Protein AF-S7QGZ3-F1 (afdb_monomer_lite)

Structure (mmCIF, N/CA/C/O backbone):
data_AF-S7QGZ3-F1
#
_entry.id   AF-S7QGZ3-F1
#
loop_
_atom_site.group_PDB
_atom_site.id
_atom_site.type_symbol
_atom_site.label_atom_id
_atom_site.label_alt_id
_atom_site.label_comp_id
_atom_site.label_asym_id
_atom_site.label_entity_id
_atom_site.label_seq_id
_atom_site.pdbx_PDB_ins_code
_atom_site.Cartn_x
_atom_site.Cartn_y
_atom_site.Cartn_z
_atom_site.occupancy
_atom_site.B_iso_or_equiv
_atom_site.auth_seq_id
_atom_site.auth_comp_id
_atom_site.auth_asym_id
_atom_site.auth_atom_id
_atom_site.pdbx_PDB_model_num
ATOM 1 N N . MET A 1 1 ? -9.234 -19.200 18.151 1.00 67.19 1 MET A N 1
ATOM 2 C CA . MET A 1 1 ? -9.513 -18.540 16.854 1.00 67.19 1 MET A CA 1
ATOM 3 C C . MET A 1 1 ? -9.766 -17.064 17.120 1.00 67.19 1 MET A C 1
ATOM 5 O O . MET A 1 1 ? -10.402 -16.767 18.124 1.00 67.19 1 MET A O 1
ATOM 9 N N . LYS A 1 2 ? -9.229 -16.152 16.300 1.00 82.94 2 LYS A N 1
ATOM 10 C CA . LYS A 1 2 ? -9.541 -14.718 16.417 1.00 82.94 2 LYS A CA 1
ATOM 11 C C . LYS A 1 2 ? -10.833 -14.442 15.629 1.00 82.94 2 LYS A C 1
ATOM 13 O O . LYS A 1 2 ? -10.911 -14.898 14.487 1.00 82.94 2 LYS A O 1
ATOM 18 N N . PRO A 1 3 ? -11.834 -13.752 16.202 1.00 90.81 3 PRO A N 1
ATOM 19 C CA . PRO A 1 3 ? -13.037 -13.389 15.459 1.00 90.81 3 PRO A CA 1
ATOM 20 C C . PRO A 1 3 ? -12.655 -12.519 14.257 1.00 90.81 3 PRO A C 1
ATOM 22 O O . PRO A 1 3 ? -11.788 -11.653 14.367 1.00 90.81 3 PRO A O 1
ATOM 25 N N . THR A 1 4 ? -13.261 -12.788 13.102 1.00 91.69 4 THR A N 1
ATOM 26 C CA . THR A 1 4 ? -12.988 -12.082 11.843 1.00 91.69 4 THR A CA 1
ATOM 27 C C . THR A 1 4 ? -14.309 -11.718 11.190 1.00 91.69 4 THR A C 1
ATOM 29 O O . THR A 1 4 ? -15.201 -12.558 11.092 1.00 91.69 4 THR A O 1
ATOM 32 N N . VAL A 1 5 ? -14.425 -10.467 10.754 1.00 94.12 5 VAL A N 1
ATOM 33 C CA . VAL A 1 5 ? -15.597 -9.953 10.044 1.00 94.12 5 VAL A CA 1
ATOM 34 C C . VAL A 1 5 ? -15.245 -9.840 8.566 1.00 94.12 5 VAL A C 1
ATOM 36 O O . VAL A 1 5 ? -14.209 -9.273 8.222 1.00 94.12 5 VAL A O 1
ATOM 39 N N . VAL A 1 6 ? -16.098 -10.384 7.700 1.00 95.81 6 VAL A N 1
ATOM 40 C CA . VAL A 1 6 ? -15.951 -10.291 6.244 1.00 95.81 6 VAL A CA 1
ATOM 41 C C . VAL A 1 6 ? -16.958 -9.274 5.724 1.00 95.81 6 VAL A C 1
ATOM 43 O O . VAL A 1 6 ? -18.158 -9.428 5.933 1.00 95.81 6 VAL A O 1
ATOM 46 N N . LEU A 1 7 ? -16.463 -8.235 5.052 1.00 96.75 7 LEU A N 1
ATOM 47 C CA . LEU A 1 7 ? -17.290 -7.261 4.344 1.00 96.75 7 LEU A CA 1
ATOM 48 C C . LEU A 1 7 ? -17.446 -7.714 2.892 1.00 96.75 7 LEU A C 1
ATOM 50 O O . LEU A 1 7 ? -16.452 -8.008 2.229 1.00 96.75 7 LEU A O 1
ATOM 54 N N . HIS A 1 8 ? -18.681 -7.769 2.402 1.00 97.56 8 HIS A N 1
ATOM 55 C CA . HIS A 1 8 ? -18.991 -8.214 1.047 1.00 97.56 8 HIS A CA 1
ATOM 56 C C . HIS A 1 8 ? -20.010 -7.277 0.393 1.00 97.56 8 HIS A C 1
ATOM 58 O O . HIS A 1 8 ? -21.005 -6.911 1.013 1.00 97.56 8 HIS A O 1
ATOM 64 N N . GLY A 1 9 ? -19.773 -6.929 -0.873 1.00 97.88 9 GLY A N 1
ATOM 65 C CA . GLY A 1 9 ? -20.590 -5.977 -1.627 1.00 97.88 9 GLY A CA 1
ATOM 66 C C . GLY A 1 9 ? -20.072 -4.539 -1.543 1.00 97.88 9 GLY A C 1
ATOM 67 O O . GLY A 1 9 ? -19.451 -4.133 -0.561 1.00 97.88 9 GLY A O 1
ATOM 68 N N . TYR A 1 10 ? -20.319 -3.767 -2.605 1.00 98.06 10 TYR A N 1
ATOM 69 C CA . TYR A 1 10 ? -19.811 -2.400 -2.749 1.00 98.06 10 TYR A CA 1
ATOM 70 C C . TYR A 1 10 ? -20.248 -1.485 -1.600 1.00 98.06 10 TYR A C 1
ATOM 72 O O . TYR A 1 10 ? -19.408 -0.804 -1.018 1.00 98.06 10 TYR A O 1
ATOM 80 N N . GLU A 1 11 ? -21.535 -1.499 -1.247 1.00 98.00 11 GLU A N 1
ATOM 81 C CA . GLU A 1 11 ? -22.092 -0.618 -0.213 1.00 98.00 11 GLU A CA 1
ATOM 82 C C . GLU A 1 11 ? -21.443 -0.863 1.152 1.00 98.00 11 GLU A C 1
ATOM 84 O O . GLU A 1 11 ? -20.957 0.079 1.774 1.00 98.00 11 GLU A O 1
ATOM 89 N N . ALA A 1 12 ? -21.328 -2.129 1.567 1.00 97.81 12 ALA A N 1
ATOM 90 C CA . ALA A 1 12 ? -20.704 -2.500 2.836 1.00 97.81 12 ALA A CA 1
ATOM 91 C C . ALA A 1 12 ? -19.215 -2.112 2.892 1.00 97.81 12 ALA A C 1
ATOM 93 O O . ALA A 1 12 ? -18.722 -1.640 3.918 1.00 97.81 12 ALA A O 1
ATOM 94 N N . VAL A 1 13 ? -18.486 -2.292 1.784 1.00 97.75 13 VAL A N 1
ATOM 95 C CA . VAL A 1 13 ? -17.066 -1.921 1.697 1.00 97.75 13 VAL A CA 1
ATOM 96 C C . VAL A 1 13 ? -16.892 -0.402 1.700 1.00 97.75 13 VAL A C 1
ATOM 98 O O . VAL A 1 13 ? -16.011 0.106 2.395 1.00 97.75 13 VAL A O 1
ATOM 101 N N . LYS A 1 14 ? -17.732 0.333 0.963 1.00 98.00 14 LYS A N 1
ATOM 102 C CA . LYS A 1 14 ? -17.723 1.800 0.940 1.00 98.00 14 LYS A CA 1
ATOM 103 C C . LYS A 1 14 ? -18.025 2.367 2.325 1.00 98.00 14 LYS A C 1
ATOM 105 O O . LYS A 1 14 ? -17.273 3.220 2.790 1.00 98.00 14 LYS A O 1
ATOM 110 N N . GLU A 1 15 ? -19.079 1.892 2.984 1.00 97.69 15 GLU A N 1
ATOM 111 C CA . GLU A 1 15 ? -19.461 2.392 4.306 1.00 97.69 15 GLU A CA 1
ATOM 112 C C . GLU A 1 15 ? -18.316 2.206 5.308 1.00 97.69 15 GLU A C 1
ATOM 114 O O . GLU A 1 15 ? -17.917 3.148 5.988 1.00 97.69 15 GLU A O 1
ATOM 119 N N . ALA A 1 16 ? -17.731 1.008 5.365 1.00 97.44 16 ALA A N 1
ATOM 120 C CA . ALA A 1 16 ? -16.672 0.718 6.322 1.00 97.44 16 ALA A CA 1
ATOM 121 C C . ALA A 1 16 ? -15.365 1.467 6.011 1.00 97.44 16 ALA A C 1
ATOM 123 O O . ALA A 1 16 ? -14.780 2.082 6.899 1.00 97.44 16 ALA A O 1
ATOM 124 N N . LEU A 1 17 ? -14.884 1.417 4.763 1.00 96.12 17 LEU A N 1
ATOM 125 C CA . LEU A 1 17 ? -13.538 1.897 4.421 1.00 96.12 17 LEU A CA 1
ATOM 126 C C . LEU A 1 17 ? -13.479 3.383 4.052 1.00 96.12 17 LEU A C 1
ATOM 128 O O . LEU A 1 17 ? -12.397 3.969 4.113 1.00 96.12 17 LEU A O 1
ATOM 132 N N . ILE A 1 18 ? -14.604 3.986 3.659 1.00 96.25 18 ILE A N 1
ATOM 133 C CA . ILE A 1 18 ? -14.684 5.402 3.285 1.00 96.25 18 ILE A CA 1
ATOM 134 C C . ILE A 1 18 ? -15.461 6.168 4.350 1.00 96.25 18 ILE A C 1
ATOM 136 O O . ILE A 1 18 ? -14.876 7.016 5.023 1.00 96.25 18 ILE A O 1
ATOM 140 N N . ASP A 1 19 ? -16.743 5.845 4.538 1.00 97.06 19 ASP A N 1
ATOM 141 C CA . ASP A 1 19 ? -17.630 6.646 5.392 1.00 97.06 19 ASP A CA 1
ATOM 142 C C . ASP A 1 19 ? -17.218 6.542 6.881 1.00 97.06 19 ASP A C 1
ATOM 144 O O . ASP A 1 19 ? -17.227 7.539 7.601 1.00 97.06 19 ASP A O 1
ATOM 148 N N . LYS A 1 20 ? -16.740 5.366 7.317 1.00 96.56 20 LYS A N 1
ATOM 149 C CA . LYS A 1 20 ? -16.168 5.090 8.653 1.00 96.56 20 LYS A CA 1
ATOM 150 C C . LYS A 1 20 ? -14.651 4.863 8.622 1.00 96.56 20 LYS A C 1
ATOM 152 O O . LYS A 1 20 ? -14.088 4.165 9.467 1.00 96.56 20 LYS A O 1
ATOM 157 N N . GLY A 1 21 ? -13.959 5.470 7.655 1.00 93.69 21 GLY A N 1
ATOM 158 C CA . GLY A 1 21 ? -12.566 5.145 7.342 1.00 93.69 21 GLY A CA 1
ATOM 159 C C . GLY A 1 21 ? -11.569 5.284 8.502 1.00 93.69 21 GLY A C 1
ATOM 160 O O . GLY A 1 21 ? -10.595 4.539 8.536 1.00 93.69 21 GLY A O 1
ATOM 161 N N . GLU A 1 22 ? -11.785 6.183 9.471 1.00 92.50 22 GLU A N 1
ATOM 162 C CA . GLU A 1 22 ? -10.903 6.305 10.646 1.00 92.50 22 GLU A CA 1
ATOM 163 C C . GLU A 1 22 ? -11.054 5.108 11.604 1.00 92.50 22 GLU A C 1
ATOM 165 O O . GLU A 1 22 ? -10.042 4.576 12.067 1.00 92.50 22 GLU A O 1
ATOM 170 N N . GLU A 1 23 ? -12.281 4.627 11.826 1.00 94.12 23 GLU A N 1
ATOM 171 C CA . GLU A 1 23 ? -12.585 3.461 12.673 1.00 94.12 23 GLU A CA 1
ATOM 172 C C . GLU A 1 23 ? -12.019 2.167 12.071 1.00 94.12 23 GLU A C 1
ATOM 174 O O . GLU A 1 23 ? -11.428 1.349 12.776 1.00 94.12 23 GLU A O 1
ATOM 179 N N . PHE A 1 24 ? -12.123 2.018 10.747 1.00 94.31 24 PHE A N 1
ATOM 180 C CA . PHE A 1 24 ? -11.607 0.863 10.004 1.00 94.31 24 PHE A CA 1
ATOM 181 C C . PHE A 1 24 ? -10.183 1.065 9.469 1.00 94.31 24 PHE A C 1
ATOM 183 O O . PHE A 1 24 ? -9.681 0.250 8.695 1.00 94.31 24 PHE A O 1
ATOM 190 N N . SER A 1 25 ? -9.485 2.122 9.896 1.00 92.38 25 SER A N 1
ATOM 191 C CA . SER A 1 25 ? -8.122 2.396 9.429 1.00 92.38 25 SER A CA 1
ATOM 192 C C . SER A 1 25 ? -7.082 1.416 9.983 1.00 92.38 25 SER A C 1
ATOM 194 O O . SER A 1 25 ? -5.949 1.415 9.513 1.00 92.38 25 SER A O 1
ATOM 196 N N . GLY A 1 26 ? -7.424 0.596 10.979 1.00 91.62 26 GLY A N 1
ATOM 197 C CA . GLY A 1 26 ? -6.510 -0.346 11.626 1.00 91.62 26 GLY A CA 1
ATOM 19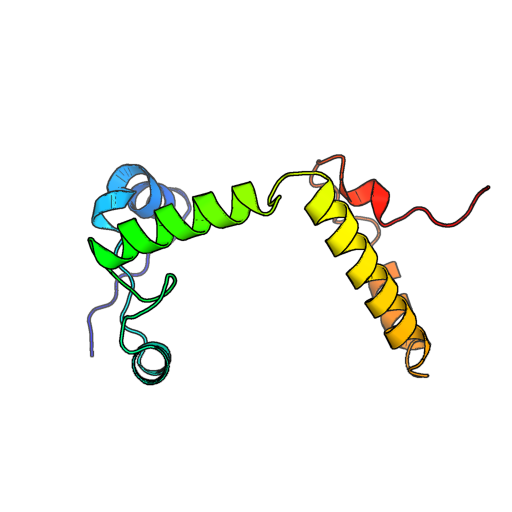8 C C . GLY A 1 26 ? -5.980 -1.449 10.700 1.00 91.62 26 GLY A C 1
ATOM 199 O O . GLY A 1 26 ? -6.626 -1.867 9.743 1.00 91.62 26 GLY A O 1
ATOM 200 N N . ARG A 1 27 ? -4.766 -1.937 10.980 1.00 90.00 27 ARG A N 1
ATOM 201 C CA . ARG A 1 27 ? -4.085 -3.002 10.218 1.00 90.00 27 ARG A CA 1
ATOM 202 C C . ARG A 1 27 ? -4.187 -4.299 10.988 1.00 90.00 27 ARG A C 1
ATOM 204 O O . ARG A 1 27 ? -3.820 -4.348 12.163 1.00 90.00 27 ARG A O 1
ATOM 211 N N . GLY A 1 28 ? -4.687 -5.325 10.304 1.00 85.25 28 GLY A N 1
ATOM 212 C CA . GLY A 1 28 ? -4.827 -6.667 10.847 1.00 85.25 28 GLY A CA 1
ATOM 213 C C . GLY A 1 28 ? -3.485 -7.294 11.229 1.00 85.25 28 GLY A C 1
ATOM 214 O O . GLY A 1 28 ? -2.438 -6.984 10.662 1.00 85.25 28 GLY A O 1
ATOM 215 N N . SER A 1 29 ? -3.545 -8.202 12.199 1.00 81.56 29 SER A N 1
ATOM 216 C CA . SER A 1 29 ? -2.416 -9.019 12.649 1.00 81.56 29 SER A CA 1
ATOM 217 C C . SER A 1 29 ? -2.183 -10.149 11.646 1.00 81.56 29 SER A C 1
ATOM 219 O O . SER A 1 29 ? -3.014 -11.048 11.513 1.00 81.56 29 SER A O 1
ATOM 221 N N . PHE A 1 30 ? -1.054 -10.095 10.940 1.00 80.25 30 PHE A N 1
ATOM 222 C CA . PHE A 1 30 ? -0.598 -11.160 10.050 1.00 80.25 30 PHE A CA 1
ATOM 223 C C . PHE A 1 30 ? 0.692 -11.761 10.621 1.00 80.25 30 PHE A C 1
ATOM 225 O O . PHE A 1 30 ? 1.711 -11.070 10.632 1.00 80.25 30 PHE A O 1
ATOM 232 N N . PRO A 1 31 ? 0.701 -13.037 11.058 1.00 82.50 31 PRO A N 1
ATOM 233 C CA . PRO A 1 31 ? 1.847 -13.630 11.758 1.00 82.50 31 PRO A CA 1
ATOM 234 C C . PRO A 1 31 ? 3.178 -13.545 10.995 1.00 82.50 31 PRO A C 1
ATOM 236 O O . PRO A 1 31 ? 4.233 -13.358 11.595 1.00 82.50 31 PRO A O 1
ATOM 239 N N . VAL A 1 32 ? 3.139 -13.654 9.663 1.00 84.31 32 VAL A N 1
ATOM 240 C CA . VAL A 1 32 ? 4.329 -13.510 8.806 1.00 84.31 32 VAL A CA 1
ATOM 241 C C . VAL A 1 32 ? 4.859 -12.074 8.838 1.00 84.31 32 VAL A C 1
ATOM 243 O O . VAL A 1 32 ? 6.057 -11.856 9.006 1.00 84.31 32 VAL A O 1
ATOM 246 N N . ALA A 1 33 ? 3.968 -11.087 8.737 1.00 79.06 33 ALA A N 1
ATOM 247 C CA . ALA A 1 33 ? 4.337 -9.677 8.768 1.00 79.06 33 ALA A CA 1
ATOM 248 C C . ALA A 1 33 ? 4.830 -9.231 10.150 1.00 79.06 33 ALA A C 1
ATOM 250 O O . ALA A 1 33 ? 5.747 -8.416 10.242 1.00 79.06 33 ALA A O 1
ATOM 251 N N . GLU A 1 34 ? 4.262 -9.783 11.223 1.00 81.81 34 GLU A N 1
ATOM 252 C CA . GLU A 1 34 ? 4.722 -9.538 12.592 1.00 81.81 34 GLU A CA 1
ATOM 253 C C . GLU A 1 34 ? 6.134 -10.081 12.818 1.00 81.81 34 GLU A C 1
ATOM 255 O O . GLU A 1 34 ? 6.962 -9.380 13.392 1.00 81.81 34 GLU A O 1
ATOM 260 N N . LYS A 1 35 ? 6.453 -11.276 12.305 1.00 84.38 35 LYS A N 1
ATOM 261 C CA . LYS A 1 35 ? 7.819 -11.819 12.384 1.00 84.38 35 LYS A CA 1
ATOM 262 C C . LYS A 1 35 ? 8.827 -10.999 11.579 1.00 84.38 35 LYS A C 1
ATOM 264 O O . LYS A 1 35 ? 9.942 -10.801 12.048 1.00 84.38 35 LYS A O 1
ATOM 269 N N . ALA A 1 36 ? 8.441 -10.530 10.392 1.00 84.88 36 ALA A N 1
ATOM 270 C CA . ALA A 1 36 ? 9.336 -9.790 9.506 1.00 84.88 36 ALA A CA 1
ATOM 271 C C . ALA A 1 36 ? 9.564 -8.338 9.957 1.00 84.88 36 ALA A C 1
ATOM 273 O O . ALA A 1 36 ? 10.695 -7.867 9.980 1.00 84.88 36 ALA A O 1
ATOM 274 N N . ASN A 1 37 ? 8.490 -7.628 10.311 1.00 79.56 37 ASN A N 1
ATOM 275 C CA . ASN A 1 37 ? 8.514 -6.179 10.513 1.00 79.56 37 ASN A CA 1
ATOM 276 C C . ASN A 1 37 ? 8.171 -5.750 11.940 1.00 79.56 37 ASN A C 1
ATOM 278 O O . ASN A 1 37 ? 8.271 -4.564 12.229 1.00 79.56 37 ASN A O 1
ATOM 282 N N . GLN A 1 38 ? 7.720 -6.655 12.817 1.00 81.88 38 GLN A N 1
ATOM 283 C CA . GLN A 1 38 ? 7.420 -6.383 14.234 1.00 81.88 38 GLN A CA 1
ATOM 284 C C . GLN A 1 38 ? 6.510 -5.155 14.470 1.00 81.88 38 GLN A C 1
ATOM 286 O O . GLN A 1 38 ? 6.634 -4.446 15.466 1.00 81.88 38 GLN A O 1
ATOM 291 N N . GLY A 1 39 ? 5.599 -4.861 13.533 1.00 79.00 39 GLY A N 1
ATOM 292 C CA . GLY A 1 39 ? 4.716 -3.687 13.609 1.00 79.00 39 GLY A CA 1
ATOM 293 C C . GLY A 1 39 ? 5.390 -2.340 13.292 1.00 79.00 39 GLY A C 1
ATOM 294 O O . GLY A 1 39 ? 4.860 -1.274 13.634 1.00 79.00 39 GLY A O 1
ATOM 295 N N . PHE A 1 40 ? 6.558 -2.357 12.647 1.00 84.88 40 PHE A N 1
ATOM 296 C CA . PHE A 1 40 ? 7.236 -1.187 12.086 1.00 84.88 40 PHE A CA 1
ATOM 297 C C . PHE A 1 40 ? 6.951 -1.020 10.582 1.00 84.88 40 PHE A C 1
ATOM 299 O O . PHE A 1 40 ? 6.359 -1.880 9.926 1.00 84.88 40 PHE A O 1
ATOM 306 N N . GLY A 1 41 ? 7.355 0.129 10.034 1.00 86.81 41 GLY A N 1
ATOM 307 C CA . GLY A 1 41 ? 7.160 0.480 8.624 1.00 86.81 41 GLY A CA 1
ATOM 308 C C . GLY A 1 41 ? 5.798 1.110 8.326 1.00 86.81 41 GLY A C 1
ATOM 309 O O . GLY A 1 41 ? 5.053 1.475 9.231 1.00 86.81 41 GLY A O 1
ATOM 310 N N . ILE A 1 42 ? 5.475 1.276 7.041 1.00 91.12 42 ILE A N 1
ATOM 311 C CA . ILE A 1 42 ? 4.247 1.954 6.581 1.00 91.12 42 ILE A CA 1
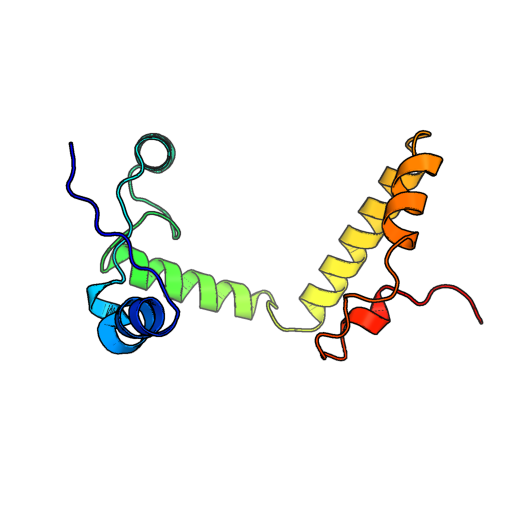ATOM 312 C C . ILE A 1 42 ? 3.062 0.999 6.356 1.00 91.12 42 ILE A C 1
ATOM 314 O O . ILE A 1 42 ? 1.913 1.426 6.431 1.00 91.12 42 ILE A O 1
ATOM 318 N N . ILE A 1 43 ? 3.332 -0.283 6.080 1.00 88.19 43 ILE A N 1
ATOM 319 C CA . ILE A 1 43 ? 2.308 -1.266 5.681 1.00 88.19 43 ILE A CA 1
ATOM 320 C C . ILE A 1 43 ? 1.627 -1.901 6.902 1.00 88.19 43 ILE A C 1
ATOM 322 O O . ILE A 1 43 ? 0.409 -2.052 6.910 1.00 88.19 43 ILE A O 1
ATOM 326 N N . PHE A 1 44 ? 2.398 -2.239 7.942 1.00 88.06 44 PHE A N 1
ATOM 327 C CA . PHE A 1 44 ? 1.926 -3.042 9.082 1.00 88.06 44 PHE A CA 1
ATOM 328 C C . PHE A 1 44 ? 1.907 -2.294 10.424 1.00 88.06 44 PHE A C 1
ATOM 330 O O . PHE A 1 44 ? 1.628 -2.897 11.459 1.00 88.06 44 PHE A O 1
ATOM 337 N N . SER A 1 45 ? 2.212 -0.994 10.441 1.00 90.12 45 SER A N 1
ATOM 338 C CA . SER A 1 45 ? 2.109 -0.183 11.658 1.00 90.12 45 SER A CA 1
ATOM 339 C C . SER A 1 45 ? 0.692 0.364 11.863 1.00 90.12 45 SER A C 1
ATOM 341 O O . SER A 1 45 ? -0.117 0.428 10.937 1.00 90.12 45 SER A O 1
ATOM 343 N N . ASN A 1 46 ? 0.395 0.784 13.096 1.00 90.94 46 ASN A N 1
ATOM 344 C CA . ASN A 1 46 ? -0.898 1.342 13.494 1.00 90.94 46 ASN A CA 1
ATOM 345 C C . ASN A 1 46 ? -0.745 2.667 14.261 1.00 90.94 46 ASN A C 1
ATOM 347 O O . ASN A 1 46 ? 0.349 3.042 14.695 1.00 90.94 46 ASN A O 1
ATOM 351 N N . GLY A 1 47 ? -1.864 3.377 14.427 1.00 91.25 47 GLY A N 1
ATOM 352 C CA . GLY A 1 47 ? -1.957 4.581 15.253 1.00 91.25 47 GLY A CA 1
ATOM 353 C C . GLY A 1 47 ? -1.073 5.738 14.776 1.00 91.25 47 GLY A C 1
ATOM 354 O O . GLY A 1 47 ? -0.858 5.933 13.577 1.00 91.25 47 GLY A O 1
ATOM 355 N N . LYS A 1 48 ? -0.555 6.522 15.731 1.00 92.94 48 LYS A N 1
ATOM 356 C CA . LYS A 1 48 ? 0.260 7.723 15.472 1.00 92.94 48 LYS A CA 1
ATOM 357 C C . LYS A 1 48 ? 1.481 7.430 14.594 1.00 92.94 48 LYS A C 1
ATOM 359 O O . LYS A 1 48 ? 1.708 8.142 13.620 1.00 92.94 48 LYS A O 1
ATOM 364 N N . ARG A 1 49 ? 2.192 6.332 14.879 1.00 91.62 49 ARG A N 1
ATOM 365 C CA . ARG A 1 49 ? 3.370 5.888 14.116 1.00 91.62 49 ARG A CA 1
ATOM 366 C C . ARG A 1 49 ? 3.054 5.736 12.628 1.00 91.62 49 ARG A C 1
ATOM 368 O O . ARG A 1 49 ? 3.776 6.264 11.787 1.00 91.62 49 ARG A O 1
ATOM 375 N N . TRP A 1 50 ? 1.964 5.039 12.310 1.00 93.81 50 TRP A N 1
ATOM 376 C CA . TRP A 1 50 ? 1.536 4.852 10.926 1.00 93.81 50 TRP A CA 1
ATOM 377 C C . TRP A 1 50 ? 1.202 6.182 10.246 1.00 93.81 50 TRP A C 1
ATOM 379 O O . TRP A 1 50 ? 1.658 6.433 9.130 1.00 93.81 50 TRP A O 1
ATOM 389 N N . LYS A 1 51 ? 0.444 7.055 10.926 1.00 93.62 51 LYS A N 1
ATOM 390 C CA . LYS A 1 51 ? 0.039 8.362 10.383 1.00 93.62 51 LYS A CA 1
ATOM 391 C C . LYS A 1 51 ? 1.251 9.240 10.053 1.00 93.62 51 LYS A C 1
ATOM 393 O O . LYS A 1 51 ? 1.289 9.847 8.983 1.00 93.62 51 LYS A O 1
ATOM 398 N N . GLU A 1 52 ? 2.246 9.277 10.936 1.00 95.12 52 GLU A N 1
ATOM 399 C CA . GLU A 1 52 ? 3.468 10.070 10.759 1.00 95.12 52 GLU A CA 1
ATOM 400 C C . GLU A 1 52 ? 4.333 9.545 9.612 1.00 95.12 52 GLU A C 1
ATOM 402 O O . GLU A 1 52 ? 4.641 10.301 8.688 1.00 95.12 52 GLU A O 1
ATOM 407 N N . ILE A 1 53 ? 4.655 8.246 9.618 1.00 95.19 53 ILE A N 1
ATOM 408 C CA . ILE A 1 53 ? 5.477 7.627 8.569 1.00 95.19 53 ILE A CA 1
ATOM 409 C C . ILE A 1 53 ? 4.780 7.752 7.215 1.00 95.19 53 ILE A C 1
ATOM 411 O O . ILE A 1 53 ? 5.408 8.160 6.244 1.00 95.19 53 ILE A O 1
ATOM 415 N N . ARG A 1 54 ? 3.469 7.485 7.136 1.00 95.38 54 ARG A N 1
ATOM 416 C CA . ARG A 1 54 ? 2.716 7.616 5.883 1.00 95.38 54 ARG A CA 1
ATOM 417 C C . ARG A 1 54 ? 2.743 9.038 5.339 1.00 95.38 54 ARG A C 1
ATOM 419 O O . ARG A 1 54 ? 2.959 9.215 4.141 1.00 95.38 54 ARG A O 1
ATOM 426 N N . ARG A 1 55 ? 2.524 10.044 6.192 1.00 96.06 55 ARG A N 1
ATOM 427 C CA . ARG A 1 55 ? 2.566 11.453 5.778 1.00 96.06 55 ARG A CA 1
ATOM 428 C C . ARG A 1 55 ? 3.953 11.823 5.259 1.00 96.06 55 ARG A C 1
ATOM 430 O O . ARG A 1 55 ? 4.050 12.401 4.178 1.00 96.06 55 ARG A O 1
ATOM 437 N N . PHE A 1 56 ? 5.000 11.455 5.995 1.00 96.31 56 PHE A N 1
ATOM 438 C CA . PHE A 1 56 ? 6.381 11.697 5.590 1.00 96.31 56 PHE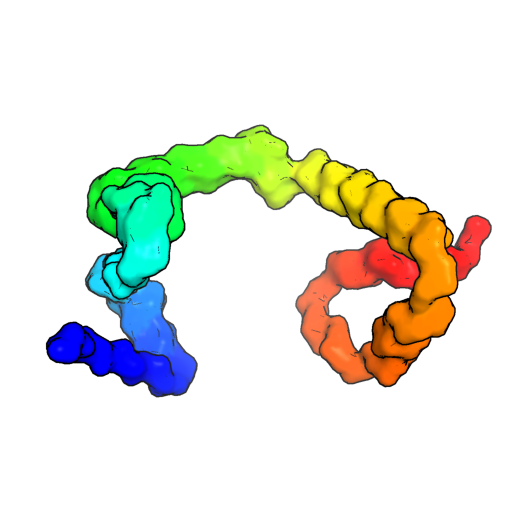 A CA 1
ATOM 439 C C . PHE A 1 56 ? 6.708 11.012 4.256 1.00 96.31 56 PHE A C 1
ATOM 441 O O . PHE A 1 56 ? 7.140 11.678 3.321 1.00 96.31 56 PHE A O 1
ATOM 448 N N . SER A 1 57 ? 6.431 9.712 4.120 1.00 96.38 57 SER A N 1
ATOM 449 C CA . SER A 1 57 ? 6.716 8.953 2.899 1.00 96.38 57 SER A CA 1
ATOM 450 C C . SER A 1 57 ? 5.982 9.507 1.680 1.00 96.38 57 SER A C 1
ATOM 452 O O . SER A 1 57 ? 6.598 9.667 0.633 1.00 96.38 57 SER A O 1
ATOM 454 N N . LEU A 1 58 ? 4.693 9.848 1.797 1.00 95.56 58 LEU A N 1
ATOM 455 C CA . LEU A 1 58 ? 3.934 10.423 0.678 1.00 95.56 58 LEU A CA 1
ATOM 456 C C . LEU A 1 58 ? 4.491 11.780 0.236 1.00 95.56 58 LEU A C 1
ATOM 458 O O . LEU A 1 58 ? 4.560 12.052 -0.962 1.00 95.56 58 LEU A O 1
ATOM 462 N N . MET A 1 59 ? 4.897 12.622 1.188 1.00 95.94 59 MET A N 1
ATOM 463 C CA . MET A 1 59 ? 5.542 13.900 0.891 1.00 95.94 59 MET A CA 1
ATOM 464 C C . MET A 1 59 ? 6.886 13.685 0.186 1.00 95.94 59 MET A C 1
ATOM 466 O O . MET A 1 59 ? 7.125 14.264 -0.871 1.00 95.94 59 MET A O 1
ATOM 470 N N . THR A 1 60 ? 7.732 12.810 0.727 1.00 95.56 60 THR A N 1
ATOM 471 C CA . THR A 1 60 ? 9.044 12.498 0.153 1.00 95.56 60 THR A CA 1
ATOM 472 C C . THR A 1 60 ? 8.916 11.919 -1.253 1.00 95.56 60 THR A C 1
ATOM 474 O O . THR A 1 60 ? 9.602 12.383 -2.156 1.00 95.56 60 THR A O 1
ATOM 477 N N . LEU A 1 61 ? 7.990 10.985 -1.490 1.00 93.31 61 LEU A N 1
ATOM 478 C CA . LEU A 1 61 ? 7.766 10.414 -2.823 1.00 93.31 61 LEU A CA 1
ATOM 479 C C . LEU A 1 61 ? 7.331 11.478 -3.843 1.00 93.31 61 LEU A C 1
ATOM 481 O O . LEU A 1 61 ? 7.853 11.505 -4.955 1.00 93.31 61 LEU A O 1
ATOM 485 N N . ARG A 1 62 ? 6.434 12.401 -3.470 1.00 91.25 62 ARG A N 1
ATOM 486 C CA . ARG A 1 62 ? 6.046 13.535 -4.335 1.00 91.25 62 ARG A CA 1
ATOM 487 C C . ARG A 1 62 ? 7.222 14.471 -4.628 1.00 91.25 62 ARG A C 1
ATOM 489 O O . ARG A 1 62 ? 7.363 14.948 -5.756 1.00 91.25 62 ARG A O 1
ATOM 496 N N . ASN A 1 63 ? 8.080 14.713 -3.637 1.00 91.62 63 ASN A N 1
ATOM 497 C CA . ASN A 1 63 ? 9.288 15.525 -3.803 1.00 91.62 63 ASN A CA 1
ATOM 498 C C . ASN A 1 63 ? 10.306 14.849 -4.731 1.00 91.62 63 ASN A C 1
ATOM 500 O O . ASN A 1 63 ? 10.895 15.527 -5.568 1.00 91.62 63 ASN A O 1
ATOM 504 N N . LEU A 1 64 ? 10.431 13.521 -4.659 1.00 89.06 64 LEU A N 1
ATOM 505 C CA . LEU A 1 64 ? 11.253 12.702 -5.558 1.00 89.06 64 LEU A CA 1
ATOM 506 C C . LEU A 1 64 ? 10.667 12.553 -6.973 1.00 89.06 64 LEU A C 1
ATOM 508 O O . LEU A 1 64 ? 11.254 11.878 -7.812 1.00 89.06 64 LEU A O 1
ATOM 5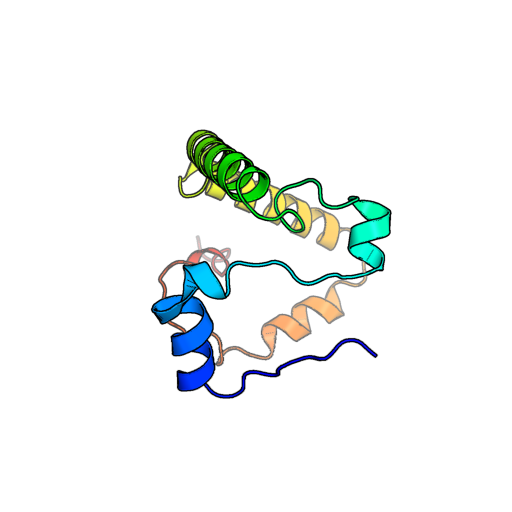12 N N . GLY A 1 65 ? 9.529 13.189 -7.259 1.00 86.44 65 GLY A N 1
ATOM 513 C CA . GLY A 1 65 ? 8.952 13.242 -8.599 1.00 86.44 65 GLY A CA 1
ATOM 514 C C . GLY A 1 65 ? 7.809 12.264 -8.852 1.00 86.44 65 GLY A C 1
ATOM 515 O O . GLY A 1 65 ? 7.358 12.178 -9.990 1.00 86.44 65 GLY A O 1
ATOM 516 N N . MET A 1 66 ? 7.300 11.555 -7.836 1.00 87.38 66 MET A N 1
ATOM 517 C CA . MET A 1 66 ? 6.103 10.718 -7.987 1.00 87.38 66 MET A CA 1
ATOM 518 C C . MET A 1 66 ? 4.924 11.573 -8.472 1.00 87.38 66 MET A C 1
ATOM 520 O O . MET A 1 66 ? 4.564 12.562 -7.829 1.00 87.38 66 MET A O 1
ATOM 524 N N . GLY A 1 67 ? 4.329 11.182 -9.603 1.00 82.62 67 GLY A N 1
ATOM 525 C CA . GLY A 1 67 ? 3.273 11.944 -10.279 1.00 82.62 67 GLY A CA 1
ATOM 526 C C . GLY A 1 67 ? 3.778 13.094 -11.163 1.00 82.62 67 GLY A C 1
ATOM 527 O O . GLY A 1 67 ? 2.982 13.932 -11.573 1.00 82.62 67 GLY A O 1
ATOM 528 N N . LYS A 1 68 ? 5.086 13.165 -11.442 1.00 86.19 68 LYS A N 1
ATOM 529 C CA . LYS A 1 68 ? 5.704 14.116 -12.380 1.00 86.19 68 LYS A CA 1
ATOM 530 C C . LYS A 1 68 ? 6.393 13.361 -13.522 1.00 86.19 68 LYS A C 1
ATOM 532 O O . LYS A 1 68 ? 6.779 12.207 -13.349 1.00 86.19 68 LYS A O 1
ATOM 537 N N . ARG A 1 69 ? 6.638 14.063 -14.637 1.00 82.44 69 ARG A N 1
ATOM 538 C CA . ARG A 1 69 ? 7.286 13.520 -15.849 1.00 82.44 69 ARG A CA 1
ATOM 539 C C . ARG A 1 69 ? 8.631 12.823 -15.579 1.00 82.44 69 ARG A C 1
ATOM 541 O O . ARG A 1 69 ? 8.887 11.780 -16.146 1.00 82.44 69 ARG A O 1
ATOM 548 N N . ASN A 1 70 ? 9.427 13.305 -14.622 1.00 83.56 70 ASN A N 1
ATOM 549 C CA . ASN A 1 70 ? 10.712 12.679 -14.269 1.00 83.56 70 ASN A CA 1
ATOM 550 C C . ASN A 1 70 ? 10.580 11.191 -13.850 1.00 83.56 70 ASN A C 1
ATOM 552 O O . ASN A 1 70 ? 11.381 10.356 -14.255 1.00 83.56 70 ASN A O 1
ATOM 556 N N . ILE A 1 71 ? 9.557 10.819 -13.068 1.00 88.69 71 ILE A N 1
ATOM 557 C CA . ILE A 1 71 ? 9.354 9.400 -12.717 1.00 88.69 71 ILE A CA 1
ATOM 558 C C . ILE A 1 71 ? 8.817 8.597 -13.905 1.00 88.69 71 ILE A C 1
ATOM 560 O O . ILE A 1 71 ? 9.164 7.428 -14.030 1.00 88.69 71 ILE A O 1
ATOM 564 N N . GLU A 1 72 ? 8.014 9.206 -14.779 1.00 85.12 72 GLU A N 1
ATOM 565 C CA . GLU A 1 72 ? 7.574 8.571 -16.028 1.00 85.12 72 GLU A CA 1
ATOM 566 C C . GLU A 1 72 ? 8.776 8.205 -16.910 1.00 85.12 72 GLU A C 1
ATOM 568 O O . GLU A 1 72 ? 8.880 7.057 -17.336 1.00 85.12 72 GLU A O 1
ATOM 573 N N . ASP A 1 73 ? 9.727 9.130 -17.080 1.00 87.62 73 ASP A N 1
ATOM 574 C CA . ASP A 1 73 ? 10.949 8.906 -17.861 1.00 87.62 73 ASP A CA 1
ATOM 575 C C . ASP A 1 73 ? 11.763 7.725 -17.299 1.00 87.62 73 ASP A C 1
ATOM 577 O O . ASP A 1 73 ? 12.181 6.838 -18.044 1.00 87.62 73 ASP A O 1
ATOM 581 N N . ARG A 1 74 ? 11.912 7.646 -15.967 1.00 88.31 74 ARG A N 1
ATOM 582 C CA . ARG A 1 74 ? 12.598 6.523 -15.300 1.00 88.31 74 ARG A CA 1
ATOM 583 C C . ARG A 1 74 ? 11.870 5.192 -15.469 1.00 88.31 74 ARG A C 1
ATOM 585 O O . ARG A 1 74 ? 12.510 4.166 -15.658 1.00 88.31 74 ARG A O 1
ATOM 592 N N . VAL A 1 75 ? 10.538 5.185 -15.398 1.00 90.38 75 VAL A N 1
ATOM 593 C CA . VAL A 1 75 ? 9.750 3.962 -15.627 1.00 90.38 75 VAL A CA 1
ATOM 594 C C . VAL A 1 75 ? 9.907 3.485 -17.072 1.00 90.38 75 VAL A C 1
ATOM 596 O O . VAL A 1 75 ? 10.048 2.286 -17.304 1.00 90.38 75 VAL A O 1
ATOM 599 N N . GLN A 1 76 ? 9.925 4.404 -18.041 1.00 89.38 76 GLN A N 1
ATOM 600 C CA . GLN A 1 76 ? 10.165 4.069 -19.446 1.00 89.38 76 GLN A CA 1
ATOM 601 C C . GLN A 1 76 ? 11.578 3.526 -19.681 1.00 89.38 76 GLN A C 1
ATOM 603 O O . GLN A 1 76 ? 11.746 2.587 -20.457 1.00 89.38 76 GLN A O 1
ATOM 608 N N . GLU A 1 77 ? 12.586 4.092 -19.018 1.00 93.56 77 GLU A N 1
ATOM 609 C CA . GLU A 1 77 ? 13.963 3.597 -19.069 1.00 93.56 77 GLU A CA 1
ATOM 610 C C . GLU A 1 77 ? 14.055 2.148 -18.569 1.00 93.56 77 GLU A C 1
ATOM 612 O O . GLU A 1 77 ? 14.520 1.278 -19.305 1.00 93.56 77 GLU A O 1
ATOM 617 N N . GLU A 1 78 ? 13.513 1.856 -17.383 1.00 92.75 78 GLU A N 1
ATOM 618 C CA . GLU A 1 78 ? 13.491 0.495 -16.825 1.00 92.75 78 GLU A CA 1
ATOM 619 C C . GLU A 1 78 ? 12.700 -0.483 -17.709 1.00 92.75 78 GLU A C 1
ATOM 621 O O . GLU A 1 78 ? 13.106 -1.630 -17.892 1.00 92.75 78 GLU A O 1
ATOM 626 N N . ALA A 1 79 ? 11.599 -0.035 -18.324 1.00 91.12 79 ALA A N 1
ATOM 627 C CA . ALA A 1 79 ? 10.835 -0.852 -19.266 1.00 91.12 79 ALA A CA 1
ATOM 628 C C . ALA A 1 79 ? 11.649 -1.207 -20.524 1.00 91.12 79 ALA A C 1
ATOM 630 O O . ALA A 1 79 ? 11.588 -2.344 -20.990 1.00 91.12 79 ALA A O 1
ATOM 631 N N . ARG A 1 80 ? 12.445 -0.270 -21.061 1.00 88.19 80 ARG A N 1
ATOM 632 C CA . ARG A 1 80 ? 13.352 -0.541 -22.192 1.00 88.19 80 ARG A CA 1
ATOM 633 C C . ARG A 1 80 ? 14.450 -1.525 -21.801 1.00 88.19 80 ARG A C 1
ATOM 635 O O . ARG A 1 80 ? 14.713 -2.455 -22.560 1.00 88.19 80 ARG A O 1
ATOM 642 N N . CYS A 1 81 ? 15.041 -1.357 -20.618 1.00 89.00 81 CYS A N 1
ATOM 643 C CA . CYS A 1 81 ? 16.014 -2.302 -20.071 1.00 89.00 81 CYS A CA 1
ATOM 644 C C . CYS A 1 8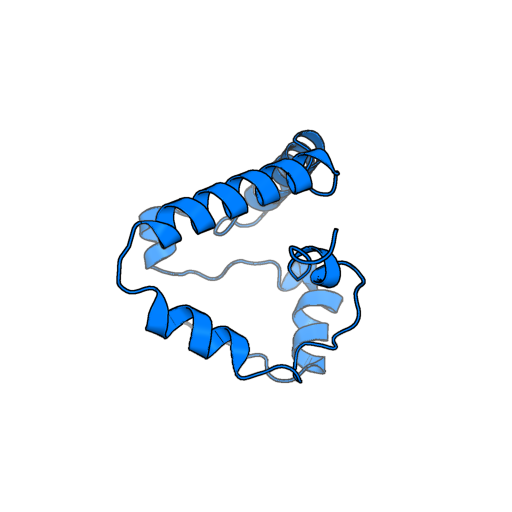1 ? 15.412 -3.707 -19.942 1.00 89.00 81 CYS A C 1
ATOM 646 O O . CYS A 1 81 ? 16.025 -4.678 -20.378 1.00 89.00 81 CYS A O 1
ATOM 648 N N . LEU A 1 82 ? 14.185 -3.814 -19.422 1.00 88.75 82 LEU A N 1
ATOM 649 C CA . LEU A 1 82 ? 13.473 -5.084 -19.309 1.00 88.75 82 LEU A CA 1
ATOM 650 C C . LEU A 1 82 ? 13.255 -5.741 -20.678 1.00 88.75 82 LEU A C 1
ATOM 652 O O . LEU A 1 82 ? 13.530 -6.927 -20.820 1.00 88.75 82 LEU A O 1
ATOM 656 N N . VAL A 1 83 ? 12.793 -4.990 -21.684 1.00 86.69 83 VAL A N 1
ATOM 657 C CA . VAL A 1 83 ? 12.602 -5.513 -23.050 1.00 86.69 83 VAL A CA 1
ATOM 658 C C . VAL A 1 83 ? 13.919 -6.013 -23.643 1.00 86.69 83 VAL A C 1
ATOM 660 O O . VAL A 1 83 ? 13.940 -7.070 -24.270 1.00 86.69 83 VAL A O 1
ATOM 663 N N . GLU A 1 84 ? 15.022 -5.297 -23.426 1.00 87.69 84 GLU A N 1
ATOM 664 C CA . GLU A 1 84 ? 16.326 -5.710 -23.943 1.00 87.69 84 GLU A CA 1
ATOM 665 C C . GLU A 1 84 ? 16.861 -6.969 -23.245 1.00 87.69 84 GLU A C 1
ATOM 667 O O . GLU A 1 84 ? 17.385 -7.855 -23.916 1.00 87.69 84 GLU A O 1
ATOM 672 N N . GLU A 1 85 ? 16.690 -7.105 -21.926 1.00 87.19 85 GLU A N 1
ATOM 673 C CA . GLU A 1 85 ? 17.041 -8.339 -21.204 1.00 87.19 85 GLU A CA 1
ATOM 674 C C . GLU A 1 85 ? 16.180 -9.524 -21.647 1.00 87.19 85 GLU A C 1
ATOM 676 O O . GLU A 1 85 ? 16.679 -10.625 -21.880 1.00 87.19 85 GLU A O 1
ATOM 681 N N . LEU A 1 86 ? 14.888 -9.283 -21.844 1.00 81.94 86 LEU A N 1
ATOM 682 C CA . LEU A 1 86 ? 13.949 -10.269 -22.357 1.00 81.94 86 LEU A CA 1
ATOM 683 C C . LEU A 1 86 ? 14.269 -10.712 -23.794 1.00 81.94 86 LEU A C 1
ATOM 685 O O . LEU A 1 86 ? 14.082 -11.874 -24.136 1.00 81.94 86 LEU A O 1
ATOM 689 N N . ARG A 1 87 ? 14.801 -9.825 -24.641 1.00 80.94 87 ARG A N 1
ATOM 690 C CA . ARG A 1 87 ? 15.226 -10.163 -26.011 1.00 80.94 87 ARG A CA 1
ATOM 691 C C . ARG A 1 87 ? 16.427 -11.114 -26.038 1.00 80.94 87 ARG A C 1
ATOM 693 O O . ARG A 1 87 ? 16.619 -11.826 -27.021 1.00 80.94 87 ARG A O 1
ATOM 700 N N . LYS A 1 88 ? 17.245 -11.121 -24.980 1.00 84.94 88 LYS A N 1
ATOM 701 C CA . LYS A 1 88 ? 18.427 -11.991 -24.857 1.00 84.94 88 LYS A CA 1
ATOM 702 C C . LYS A 1 88 ? 18.067 -13.428 -24.477 1.00 84.94 88 LYS A C 1
ATOM 704 O O . LYS A 1 88 ? 18.889 -14.321 -24.677 1.00 84.94 88 LYS A O 1
ATOM 709 N N . THR A 1 89 ? 16.871 -13.677 -23.943 1.00 81.06 89 THR A N 1
ATOM 710 C CA . THR A 1 89 ? 16.407 -15.030 -23.625 1.00 81.06 89 THR A CA 1
ATOM 711 C C . THR A 1 89 ? 15.672 -15.634 -24.831 1.00 81.06 89 THR A C 1
ATOM 713 O O . THR A 1 89 ? 14.636 -15.152 -25.280 1.00 81.06 89 THR A O 1
ATOM 716 N N . ASN A 1 90 ? 16.214 -16.725 -25.384 1.00 58.31 90 ASN A N 1
ATOM 717 C CA . ASN A 1 90 ? 15.742 -17.387 -26.617 1.00 58.31 90 ASN A CA 1
ATOM 718 C C . ASN A 1 90 ? 14.363 -18.093 -26.512 1.00 58.31 90 ASN A C 1
ATOM 720 O O . ASN A 1 90 ? 14.027 -18.916 -27.359 1.00 58.31 90 ASN A O 1
ATOM 724 N N . GLU A 1 91 ? 13.536 -17.777 -25.513 1.00 58.75 91 GLU A N 1
ATOM 725 C CA . GLU A 1 91 ? 12.194 -18.362 -25.313 1.00 58.75 91 GLU A CA 1
ATOM 726 C C . GLU A 1 91 ? 11.057 -17.416 -25.763 1.00 58.75 91 GLU A C 1
ATOM 728 O O . GLU A 1 91 ? 9.866 -17.697 -25.609 1.00 58.75 91 GLU A O 1
ATOM 733 N N . PHE A 1 92 ? 11.418 -16.283 -26.373 1.00 55.72 92 PHE A N 1
ATOM 734 C CA . PHE A 1 92 ? 10.517 -15.155 -26.618 1.00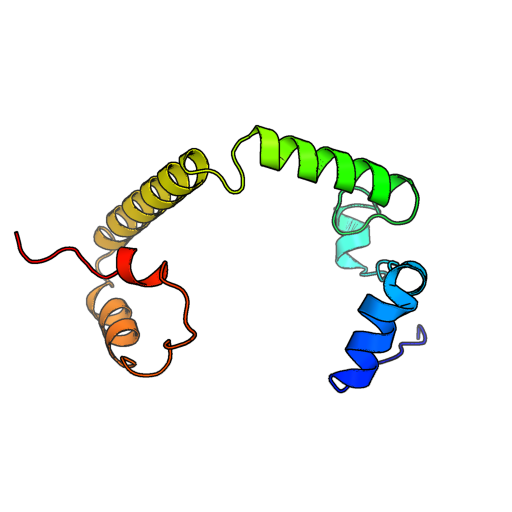 55.72 92 PHE A CA 1
ATOM 735 C C . PHE A 1 92 ? 9.415 -15.384 -27.664 1.00 55.72 92 PHE A C 1
ATOM 737 O O . PHE A 1 92 ? 8.408 -14.673 -27.667 1.00 55.72 92 PHE A O 1
ATOM 744 N N . GLY A 1 93 ? 9.545 -16.401 -28.522 1.00 54.47 93 GLY A N 1
ATOM 745 C CA . GLY A 1 93 ? 8.520 -16.722 -29.523 1.00 54.47 93 GLY A CA 1
ATOM 746 C C . GLY A 1 93 ? 7.154 -17.082 -28.920 1.00 54.47 93 GLY A C 1
ATOM 747 O O . GLY A 1 93 ? 6.128 -16.863 -29.564 1.00 54.47 93 GLY A O 1
ATOM 748 N N . SER A 1 94 ? 7.123 -17.581 -27.676 1.00 50.91 94 SER A N 1
ATOM 749 C CA . SER A 1 94 ? 5.899 -18.053 -27.010 1.00 50.91 94 SER A CA 1
ATOM 750 C C . SER A 1 94 ? 5.216 -17.014 -26.111 1.00 50.91 94 SER A C 1
ATOM 752 O O . SER A 1 94 ? 4.023 -17.142 -25.848 1.00 50.91 94 SER A O 1
ATOM 754 N N . VAL A 1 95 ? 5.938 -16.012 -25.598 1.00 52.84 95 VAL A N 1
ATOM 755 C CA . VAL A 1 95 ? 5.388 -15.049 -24.619 1.00 52.84 95 VAL A CA 1
ATOM 756 C C . VAL A 1 95 ? 4.737 -13.860 -25.328 1.00 52.84 95 VAL A C 1
ATOM 758 O O . VAL A 1 95 ? 3.671 -13.393 -24.928 1.00 52.84 95 VAL A O 1
ATOM 761 N N . PHE A 1 96 ? 5.330 -13.407 -26.435 1.00 51.09 96 PHE A N 1
ATOM 762 C CA . PHE A 1 96 ? 4.803 -12.283 -27.211 1.00 51.09 96 PHE A CA 1
ATOM 763 C C . PHE A 1 96 ? 3.517 -12.648 -27.974 1.00 51.09 96 PHE A C 1
ATOM 765 O O . PHE A 1 96 ? 2.629 -11.819 -28.153 1.00 51.09 96 PHE A O 1
ATOM 772 N N . SER A 1 97 ? 3.366 -13.909 -28.380 1.00 48.50 97 SER A N 1
ATOM 773 C CA . SER A 1 97 ? 2.156 -14.416 -29.040 1.00 48.50 97 SER A CA 1
ATOM 774 C C . SER A 1 97 ? 0.942 -14.482 -28.098 1.00 48.50 97 SER A C 1
ATOM 776 O O . SER A 1 97 ? -0.182 -14.312 -28.562 1.00 48.50 97 SER A O 1
ATOM 778 N N . LEU A 1 98 ? 1.147 -14.615 -26.780 1.00 45.31 98 LEU A N 1
ATOM 779 C CA . LEU A 1 98 ? 0.066 -14.587 -25.784 1.00 45.31 98 LEU A CA 1
ATOM 780 C C . LEU A 1 98 ? -0.444 -13.168 -25.485 1.00 45.31 98 LEU A C 1
ATOM 782 O O . LEU A 1 98 ? -1.641 -12.986 -25.276 1.00 45.31 98 LEU A O 1
ATOM 786 N N . LEU A 1 99 ? 0.426 -12.153 -25.517 1.00 51.31 99 LEU A N 1
ATOM 787 C CA . LEU A 1 99 ? 0.016 -10.751 -25.340 1.00 51.31 99 LEU A CA 1
ATOM 788 C C . LEU A 1 99 ? -0.717 -10.185 -26.568 1.00 51.31 99 LEU A C 1
ATOM 790 O O . LEU A 1 99 ? -1.565 -9.309 -26.421 1.00 51.31 99 LEU A O 1
ATOM 794 N N . ASN A 1 100 ? -0.456 -10.722 -27.763 1.00 45.38 100 ASN A N 1
ATOM 795 C CA . ASN A 1 100 ? -1.120 -10.298 -29.002 1.00 45.38 100 ASN A CA 1
ATOM 796 C C . ASN A 1 100 ? -2.504 -10.941 -29.236 1.00 45.38 100 ASN A C 1
ATOM 798 O O . ASN A 1 100 ? -3.165 -10.602 -30.216 1.00 45.38 100 ASN A O 1
ATOM 802 N N . PHE A 1 101 ? -2.970 -11.852 -28.369 1.00 39.00 101 PHE A N 1
ATOM 803 C CA . PHE A 1 101 ? -4.217 -12.603 -28.591 1.00 39.00 101 PHE A CA 1
ATOM 804 C C . PHE A 1 101 ? -5.481 -11.995 -27.954 1.00 39.00 101 PHE A C 1
ATOM 806 O O . PHE A 1 101 ? -6.554 -12.583 -28.058 1.00 39.00 101 PHE A O 1
ATOM 813 N N . ALA A 1 102 ? -5.411 -10.812 -27.333 1.00 42.56 102 ALA A N 1
ATOM 814 C CA . ALA A 1 102 ? -6.607 -10.140 -26.810 1.00 42.56 102 ALA A CA 1
ATOM 815 C C . ALA A 1 102 ? -6.633 -8.632 -27.134 1.00 42.56 102 ALA A C 1
ATOM 817 O O . ALA A 1 102 ? -6.390 -7.809 -26.251 1.00 42.56 102 ALA A O 1
ATOM 818 N N . PRO A 1 103 ? -6.977 -8.237 -28.377 1.00 44.91 103 PRO A N 1
ATOM 819 C CA . PRO A 1 103 ? -7.056 -6.829 -28.769 1.00 44.91 103 PRO A CA 1
ATOM 820 C C . PRO A 1 103 ? -8.301 -6.090 -28.243 1.00 44.91 103 PRO A C 1
ATOM 822 O O . PRO A 1 103 ? -8.487 -4.927 -28.576 1.00 44.91 103 PRO A O 1
ATOM 825 N N . THR A 1 104 ? -9.190 -6.726 -27.470 1.00 41.44 104 THR A N 1
ATOM 826 C CA . THR A 1 104 ? -10.551 -6.193 -27.239 1.00 41.44 104 THR A CA 1
ATOM 827 C C . THR A 1 104 ? -10.974 -6.050 -25.774 1.00 41.44 104 THR A C 1
ATOM 829 O O . THR A 1 104 ? -12.171 -6.003 -25.507 1.00 41.44 104 THR A O 1
ATOM 832 N N . LEU A 1 105 ? -10.050 -5.983 -24.806 1.00 36.41 105 LEU A N 1
ATOM 833 C CA . LEU A 1 105 ? -10.437 -5.867 -23.385 1.00 36.41 105 LEU A CA 1
ATOM 834 C C . LEU A 1 105 ? -9.654 -4.837 -22.552 1.00 36.41 105 LEU A C 1
ATOM 836 O O . LEU A 1 105 ? -9.598 -4.963 -21.332 1.00 36.41 105 LEU A O 1
ATOM 840 N N . TRP A 1 106 ? -9.076 -3.813 -23.185 1.00 36.34 106 TRP A N 1
ATOM 841 C CA . TRP A 1 106 ? -8.399 -2.710 -22.480 1.00 36.34 106 TRP A CA 1
ATOM 842 C C . TRP A 1 106 ? -8.937 -1.318 -22.836 1.00 36.34 106 TRP A C 1
ATOM 844 O O . TRP A 1 106 ? -8.257 -0.322 -22.612 1.00 36.34 106 TRP A O 1
ATOM 854 N N . ASP A 1 107 ? -10.183 -1.227 -23.307 1.00 35.34 107 ASP A N 1
ATOM 855 C CA . ASP A 1 107 ? -10.923 0.041 -23.338 1.00 35.34 107 ASP A CA 1
ATOM 856 C C . ASP A 1 107 ? -11.529 0.321 -21.952 1.00 35.34 107 ASP A C 1
ATOM 858 O O . ASP A 1 107 ? -12.739 0.265 -21.732 1.00 35.34 107 ASP A O 1
ATOM 862 N N . PHE A 1 108 ? -10.667 0.615 -20.978 1.00 33.47 108 PHE A N 1
ATOM 863 C CA . PHE A 1 108 ? -11.067 1.457 -19.855 1.00 33.47 108 PHE A CA 1
ATOM 864 C C . PHE A 1 108 ? -10.322 2.772 -20.015 1.00 33.47 108 PHE A C 1
ATOM 866 O O . PHE A 1 108 ? -9.103 2.837 -19.872 1.00 33.47 108 PHE A O 1
ATOM 873 N N . GLY A 1 109 ? -11.082 3.776 -20.449 1.00 43.91 109 GLY A N 1
ATOM 874 C CA . GLY A 1 109 ? -10.572 5.025 -20.973 1.00 43.91 109 GLY A CA 1
ATOM 875 C C . GLY A 1 109 ? -9.597 5.703 -20.031 1.00 43.91 109 GLY A C 1
ATOM 876 O O . GLY A 1 109 ? -9.984 6.159 -18.968 1.00 43.91 109 GLY A O 1
ATOM 877 N N . ASP A 1 110 ? -8.354 5.807 -20.481 1.00 35.94 110 ASP A N 1
ATOM 878 C CA . ASP A 1 110 ? -7.442 6.880 -20.129 1.00 35.94 110 ASP A CA 1
ATOM 879 C C . ASP A 1 110 ? -6.296 6.896 -21.147 1.00 35.94 110 ASP A C 1
ATOM 881 O O . ASP A 1 110 ? -5.706 5.872 -21.491 1.00 35.94 110 ASP A O 1
ATOM 885 N N . LYS A 1 111 ? -5.990 8.091 -21.656 1.00 41.22 111 LYS A N 1
ATOM 886 C CA . LYS A 1 111 ? -5.104 8.406 -22.797 1.00 41.22 111 LYS A CA 1
ATOM 887 C C . LYS A 1 111 ? -3.631 7.960 -22.649 1.00 41.22 111 LYS A C 1
ATOM 889 O O . LYS A 1 111 ? -2.797 8.347 -23.460 1.00 41.22 111 LYS A O 1
ATOM 894 N N . TYR A 1 112 ? -3.301 7.171 -21.633 1.00 41.88 112 TYR A N 1
ATOM 895 C CA . TYR A 1 112 ? -1.939 6.804 -21.247 1.00 41.88 112 TYR A CA 1
ATOM 896 C C . TYR A 1 112 ? -1.456 5.476 -21.845 1.00 41.88 112 TYR A C 1
ATOM 898 O O . TYR A 1 112 ? -0.256 5.300 -22.034 1.00 41.88 112 TYR A O 1
ATOM 906 N N . VAL A 1 113 ? -2.360 4.557 -22.204 1.00 40.34 113 VAL A N 1
ATOM 907 C CA . VAL A 1 113 ? -1.963 3.234 -22.733 1.00 40.34 113 VAL A CA 1
ATOM 908 C C . VAL A 1 113 ? -1.466 3.315 -24.184 1.00 40.34 113 VAL A C 1
ATOM 910 O O . VAL A 1 113 ? -0.626 2.517 -24.596 1.00 40.34 113 VAL A O 1
ATOM 913 N N . ALA A 1 114 ? -1.879 4.340 -24.938 1.00 37.06 114 ALA A N 1
ATOM 914 C CA . ALA A 1 114 ? -1.437 4.550 -26.320 1.00 37.06 114 ALA A CA 1
ATOM 915 C C . ALA A 1 114 ? 0.092 4.713 -26.465 1.00 37.06 114 ALA A C 1
ATOM 917 O O . ALA A 1 114 ? 0.631 4.470 -27.542 1.00 37.06 114 ALA A O 1
ATOM 918 N N . ILE A 1 115 ? 0.808 5.071 -25.392 1.00 40.00 115 ILE A N 1
ATOM 919 C CA . ILE A 1 115 ? 2.266 5.273 -25.425 1.00 40.00 115 ILE A CA 1
ATOM 920 C C . ILE A 1 115 ? 3.028 3.936 -25.501 1.00 40.00 115 ILE A C 1
ATOM 922 O O . ILE A 1 115 ? 4.148 3.899 -26.001 1.00 40.00 115 ILE A O 1
ATOM 926 N N . ILE A 1 116 ? 2.427 2.817 -25.079 1.00 46.78 116 ILE A N 1
ATOM 927 C CA . ILE A 1 116 ? 3.116 1.514 -25.040 1.00 46.78 116 ILE A CA 1
ATOM 928 C C . ILE A 1 116 ? 3.005 0.758 -26.385 1.00 46.78 116 ILE A C 1
ATOM 930 O O . ILE A 1 116 ? 3.751 -0.187 -26.621 1.00 46.78 116 ILE A O 1
ATOM 934 N N . CYS A 1 117 ? 2.131 1.187 -27.305 1.00 41.38 117 CYS A N 1
ATOM 935 C CA . CYS A 1 117 ? 1.840 0.467 -28.558 1.00 41.38 117 CYS A CA 1
ATOM 936 C C . CYS A 1 117 ? 2.312 1.148 -29.857 1.00 41.38 117 CYS A C 1
ATOM 938 O O . CYS A 1 117 ? 1.919 0.714 -30.936 1.00 41.38 117 CYS A O 1
ATOM 940 N N . LEU A 1 118 ? 3.171 2.170 -29.801 1.00 39.47 118 LEU A N 1
ATOM 941 C CA . LEU A 1 118 ? 3.789 2.732 -31.010 1.00 39.47 118 LEU A CA 1
ATOM 942 C C . LEU A 1 118 ? 5.316 2.623 -30.972 1.00 39.47 118 LEU A C 1
ATOM 944 O O . LEU A 1 118 ? 5.999 3.523 -30.485 1.00 39.47 118 LEU A O 1
ATOM 948 N N . PRO A 1 119 ? 5.858 1.559 -31.585 1.00 43.34 119 PRO A N 1
ATOM 949 C CA . PRO A 1 119 ? 7.095 1.703 -32.329 1.00 43.34 119 PRO A CA 1
ATOM 950 C C . PRO A 1 119 ? 7.005 0.947 -33.660 1.00 43.34 119 PRO A C 1
ATOM 952 O O . PRO A 1 119 ? 7.584 -0.124 -33.787 1.00 43.34 119 PRO A O 1
ATOM 955 N N . GLN A 1 120 ? 6.280 1.483 -34.649 1.00 47.03 120 GLN A N 1
ATOM 956 C CA . GLN A 1 120 ? 6.487 1.168 -36.075 1.00 47.03 120 GLN A CA 1
ATOM 957 C C . GLN A 1 120 ? 5.606 2.060 -36.961 1.00 47.03 120 GLN A C 1
ATOM 959 O O . GLN A 1 120 ? 4.444 1.737 -37.175 1.00 47.03 120 GLN A O 1
ATOM 964 N N . LEU A 1 121 ? 6.174 3.181 -37.430 1.00 41.94 121 LEU A N 1
ATOM 965 C CA . LEU A 1 121 ? 5.893 3.919 -38.684 1.00 41.94 121 LEU A CA 1
ATOM 966 C C . LEU A 1 121 ? 6.244 5.412 -38.533 1.00 41.94 121 LEU A C 1
ATOM 968 O O . LEU A 1 121 ? 5.359 6.260 -38.550 1.00 41.94 121 LEU A O 1
ATOM 972 N N . VAL A 1 122 ? 7.539 5.712 -38.379 1.00 37.12 122 VAL A N 1
ATOM 973 C CA . VAL A 1 122 ? 8.298 6.666 -39.217 1.00 37.12 122 VAL A CA 1
ATOM 974 C C . VAL A 1 122 ? 9.718 6.122 -39.321 1.00 37.12 122 VAL A C 1
ATOM 976 O O . VAL A 1 122 ? 10.241 5.696 -38.267 1.00 37.12 122 VAL A O 1
#

pLDDT: mean 77.54, std 21.21, range [33.47, 98.06]

Radius of gyration: 21.33 Å; chains: 1; bounding box: 40×34×56 Å

Sequence (122 aa):
MKPTVVLHGYEAVKEALIDKGEEFSGRGSFPVAEKANQGFGIIFSNGKRWKEIRRFSLMTLRNLGMGKRNIEDRVQEEARCLVEELRKTNEFGSVFSLLNFAPTLWDFGDKYVAIICLPQLV

Foldseek 3Di:
DDDDDDQDDDVSCCCVCPVVVVVNVAADDDPVCCVVAVQDDQRRHDDPRNVVRVVVVVVVCVVVAVVHVVVVVVVVVVVVVVVVVVVPDPPPVPPVVVVVPPPDPPPPDDPPVVVVPDDDDD

Organism: Myotis brandtii (NCBI:txid109478)

InterPro domains:
  IPR001128 Cytochrome P450 [PF00067] (2-100)
  IPR036396 Cytochrome P450 superfamily [G3DSA:1.10.630.10] (1-106)
  IPR036396 Cytochrome P450 superfamily [SSF48264] (2-97)
  IPR050182 Cytochrome P450 family 2 [PTHR24300] (1-102)

Secondary structure (DSSP, 8-state):
--------SHHHHHIIIIITTTTT-PPP--HHHHHHHTT-TTTS--HHHHHHHHHHHHHHHHHTTTTSHHHHHHHHHHHHHHHHHHHHSTTTTTTHHHHTT-TTS--S--TTGGGGS--S--